Protein AF-A0A1E8FF28-F1 (afdb_monomer)

Secondary structure (DSSP, 8-state):
-HHHHHHHHHGGG------PPPHHHHHHHHT-SSHHHHHHHHHHHHHHTT--SPEEPPP-----SSEEEEEEE-TTT--EEEEEEE----PPPPP---

pLDDT: mean 74.84, std 15.52, range [40.59, 96.06]

Structure (mmCIF, N/CA/C/O backbone):
data_AF-A0A1E8FF28-F1
#
_entry.id   AF-A0A1E8FF28-F1
#
loop_
_atom_site.group_PDB
_atom_site.id
_atom_site.type_symbol
_atom_site.label_atom_id
_atom_site.label_alt_id
_atom_site.label_comp_id
_atom_site.label_asym_id
_atom_site.label_entity_id
_atom_site.label_seq_id
_atom_site.pdbx_PDB_ins_code
_atom_site.Cartn_x
_atom_site.Cartn_y
_atom_site.Cartn_z
_atom_site.occupancy
_atom_site.B_iso_or_equiv
_atom_site.auth_seq_id
_atom_site.auth_comp_id
_atom_site.auth_asym_id
_atom_site.auth_atom_id
_atom_site.pdbx_PDB_model_num
ATOM 1 N N . MET A 1 1 ? 7.671 -3.576 43.938 1.00 55.41 1 MET A N 1
ATOM 2 C CA . MET A 1 1 ? 8.833 -3.635 43.023 1.00 55.41 1 MET A CA 1
ATOM 3 C C . MET A 1 1 ? 8.574 -4.591 41.851 1.00 55.41 1 MET A C 1
ATOM 5 O O . MET A 1 1 ? 8.484 -4.118 40.730 1.00 55.41 1 MET A O 1
ATOM 9 N N . LEU A 1 2 ? 8.330 -5.892 42.088 1.00 58.06 2 LEU A N 1
ATOM 10 C CA . LEU A 1 2 ? 8.130 -6.903 41.026 1.00 58.06 2 LEU A CA 1
ATOM 11 C C . LEU A 1 2 ? 6.924 -6.633 40.094 1.00 58.06 2 LEU A C 1
ATOM 13 O O . LEU A 1 2 ? 7.032 -6.793 38.886 1.00 58.06 2 LEU A O 1
ATOM 17 N N . LYS A 1 3 ? 5.799 -6.133 40.631 1.00 56.25 3 LYS A N 1
ATOM 18 C CA . LYS A 1 3 ? 4.602 -5.770 39.837 1.00 56.25 3 LYS A CA 1
ATOM 19 C C . LYS A 1 3 ? 4.844 -4.638 38.825 1.00 56.25 3 LYS A C 1
ATOM 21 O O . LYS A 1 3 ? 4.275 -4.669 37.741 1.00 56.25 3 LYS A O 1
ATOM 26 N N . PHE A 1 4 ? 5.697 -3.666 39.161 1.00 59.12 4 PHE A N 1
ATOM 27 C CA . PHE A 1 4 ? 6.032 -2.559 38.257 1.00 59.12 4 PHE A CA 1
ATOM 28 C C . PHE A 1 4 ? 6.979 -3.007 37.137 1.00 59.12 4 PHE A C 1
ATOM 30 O O . PHE A 1 4 ? 6.830 -2.557 36.006 1.00 59.12 4 PHE A O 1
ATOM 37 N N . ALA A 1 5 ? 7.882 -3.952 37.420 1.00 61.56 5 ALA A N 1
ATOM 38 C CA . ALA A 1 5 ? 8.745 -4.554 36.403 1.00 61.56 5 ALA A CA 1
ATOM 39 C C . ALA A 1 5 ? 7.945 -5.381 35.377 1.00 61.56 5 ALA A C 1
ATOM 41 O O . ALA A 1 5 ? 8.217 -5.304 34.182 1.00 61.56 5 ALA A O 1
ATOM 42 N N . VAL A 1 6 ? 6.910 -6.107 35.820 1.00 68.44 6 VAL A N 1
ATOM 43 C CA . VAL A 1 6 ? 6.022 -6.877 34.925 1.00 68.44 6 VAL A CA 1
ATOM 44 C C . VAL A 1 6 ? 5.206 -5.960 34.004 1.00 68.44 6 VAL A C 1
ATOM 46 O O . VAL A 1 6 ? 5.098 -6.236 32.812 1.00 68.44 6 VAL A O 1
ATOM 49 N N . LEU A 1 7 ? 4.682 -4.841 34.518 1.00 63.22 7 LEU A N 1
ATOM 50 C CA . LEU A 1 7 ? 3.948 -3.854 33.711 1.00 63.22 7 LEU A CA 1
ATOM 51 C C . LEU A 1 7 ? 4.832 -3.178 32.650 1.00 63.22 7 LEU A C 1
ATOM 53 O O . LEU A 1 7 ? 4.371 -2.926 31.540 1.00 63.22 7 LEU A O 1
ATOM 57 N N . MET A 1 8 ? 6.104 -2.924 32.966 1.00 62.66 8 MET A N 1
ATOM 58 C CA . MET A 1 8 ? 7.049 -2.298 32.036 1.00 62.66 8 MET A CA 1
ATOM 59 C C . MET A 1 8 ? 7.531 -3.267 30.942 1.00 62.66 8 MET A C 1
ATOM 61 O O . MET A 1 8 ? 7.727 -2.850 29.804 1.00 62.66 8 MET A O 1
ATOM 65 N N . ALA A 1 9 ? 7.651 -4.563 31.251 1.00 60.94 9 ALA A N 1
ATOM 66 C CA . ALA A 1 9 ? 7.975 -5.597 30.265 1.00 60.94 9 ALA A CA 1
ATOM 67 C C . ALA A 1 9 ? 6.826 -5.852 29.269 1.00 60.94 9 ALA A C 1
ATOM 69 O O . ALA A 1 9 ? 7.074 -6.127 28.098 1.00 60.94 9 ALA A O 1
ATOM 70 N N . LEU A 1 10 ? 5.568 -5.713 29.706 1.00 64.25 10 LEU A N 1
ATOM 71 C CA . LEU A 1 10 ? 4.397 -5.933 28.849 1.00 64.25 10 LEU A CA 1
ATOM 72 C C . LEU A 1 10 ? 4.180 -4.802 27.824 1.00 64.25 10 LEU A C 1
ATOM 74 O O . LEU A 1 10 ? 3.624 -5.034 26.754 1.00 64.25 10 LEU A O 1
ATOM 78 N N . ALA A 1 11 ? 4.659 -3.590 28.121 1.00 61.84 11 ALA A N 1
ATOM 79 C CA . ALA A 1 11 ? 4.551 -2.434 27.230 1.00 61.84 11 ALA A CA 1
ATOM 80 C C . ALA A 1 11 ? 5.466 -2.521 25.990 1.00 61.84 11 ALA A C 1
ATOM 82 O O . ALA A 1 11 ? 5.198 -1.862 24.989 1.00 61.84 11 ALA A O 1
ATOM 83 N N . PHE A 1 12 ? 6.513 -3.355 26.021 1.00 59.56 12 PHE A N 1
ATOM 84 C CA . PHE A 1 12 ? 7.440 -3.524 24.893 1.00 59.56 12 PHE A CA 1
ATOM 85 C C . PHE A 1 12 ? 6.874 -4.368 23.740 1.00 59.56 12 PHE A C 1
ATOM 87 O O . PHE A 1 12 ? 7.430 -4.355 22.647 1.00 59.56 12 PHE A O 1
ATOM 94 N N . LEU A 1 13 ? 5.763 -5.080 23.954 1.00 62.75 13 LEU A N 1
ATOM 95 C CA . LEU A 1 13 ? 5.157 -5.953 22.941 1.00 62.75 13 LEU A CA 1
ATOM 96 C C . LEU A 1 13 ? 4.319 -5.195 21.895 1.00 62.75 13 LEU A C 1
ATOM 98 O O . LEU A 1 13 ? 3.878 -5.794 20.920 1.00 62.75 13 LEU A O 1
ATOM 102 N N . PHE A 1 14 ? 4.114 -3.885 22.065 1.00 60.41 14 PHE A N 1
ATOM 103 C CA . PHE A 1 14 ? 3.332 -3.046 21.153 1.00 60.41 14 PHE A CA 1
ATOM 104 C C . PHE A 1 14 ? 4.217 -2.103 20.324 1.00 60.41 14 PHE A C 1
ATOM 106 O O . PHE A 1 14 ? 3.972 -0.902 20.247 1.00 60.41 14 PHE A O 1
ATOM 113 N N . THR A 1 15 ? 5.257 -2.623 19.672 1.00 59.69 15 THR A N 1
ATOM 114 C CA . THR A 1 15 ? 5.887 -1.904 18.555 1.00 59.69 15 THR A CA 1
ATOM 115 C C . THR A 1 15 ? 5.101 -2.211 17.283 1.00 59.69 15 THR A C 1
ATOM 117 O O . THR A 1 15 ? 5.290 -3.261 16.672 1.00 59.69 15 THR A O 1
ATOM 120 N N . GLY A 1 16 ? 4.178 -1.327 16.897 1.00 58.88 16 GLY A N 1
ATOM 121 C CA . GLY A 1 16 ? 3.514 -1.431 15.598 1.00 58.88 16 GLY A CA 1
ATOM 122 C C . GLY A 1 16 ? 4.538 -1.263 14.476 1.00 58.88 16 GLY A C 1
ATOM 123 O O . GLY A 1 16 ? 5.291 -0.289 14.466 1.00 58.88 16 GLY A O 1
ATOM 124 N N . SER A 1 17 ? 4.591 -2.213 13.546 1.00 59.62 17 SER A N 1
ATOM 125 C CA . SER A 1 17 ? 5.419 -2.113 12.347 1.00 59.62 17 SER A CA 1
ATOM 126 C C . SER A 1 17 ? 4.836 -1.047 11.420 1.00 59.62 17 SER A C 1
ATOM 128 O O . SER A 1 17 ? 3.728 -1.194 10.905 1.00 59.62 17 SER A O 1
ATOM 130 N N . VAL A 1 18 ? 5.574 0.043 11.211 1.00 60.62 18 VAL A N 1
ATOM 131 C CA . VAL A 1 18 ? 5.288 0.990 10.130 1.00 60.62 18 VAL A CA 1
ATOM 132 C C . VAL A 1 18 ? 5.843 0.365 8.853 1.00 60.62 18 VAL A C 1
ATOM 134 O O . VAL A 1 18 ? 7.054 0.361 8.647 1.00 60.62 18 VAL A O 1
ATOM 137 N N . ASN A 1 19 ? 4.970 -0.206 8.024 1.00 60.28 19 ASN A N 1
ATOM 138 C CA . ASN A 1 19 ? 5.369 -0.786 6.744 1.00 60.28 19 ASN A CA 1
ATOM 139 C C . ASN A 1 19 ? 5.636 0.356 5.754 1.00 60.28 19 ASN A C 1
ATOM 141 O O . ASN A 1 19 ? 4.711 0.936 5.189 1.00 60.28 19 ASN A O 1
ATOM 145 N N . ALA A 1 20 ? 6.906 0.723 5.601 1.00 67.56 20 ALA A N 1
ATOM 146 C CA . ALA A 1 20 ? 7.371 1.594 4.531 1.00 67.56 20 ALA A CA 1
ATOM 147 C C . ALA A 1 20 ? 7.957 0.718 3.420 1.00 67.56 20 ALA A C 1
ATOM 149 O O . ALA A 1 20 ? 8.812 -0.123 3.696 1.00 67.56 20 ALA A O 1
A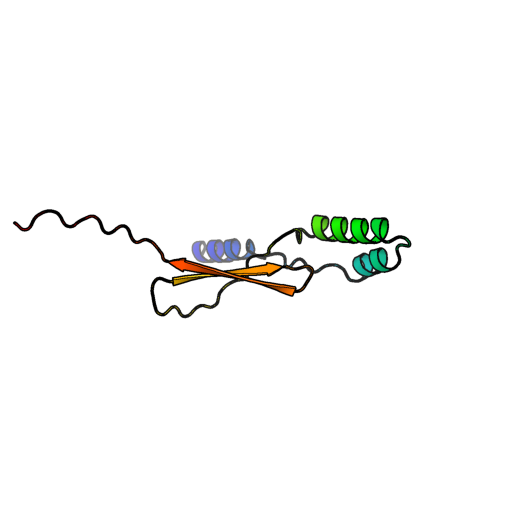TOM 150 N N . VAL A 1 21 ? 7.498 0.921 2.183 1.00 74.94 21 VAL A N 1
ATOM 151 C CA . VAL A 1 21 ? 8.029 0.207 1.015 1.00 74.94 21 VAL A CA 1
ATOM 152 C C . VAL A 1 21 ? 9.495 0.576 0.820 1.00 74.94 21 VAL A C 1
ATOM 154 O O . VAL A 1 21 ? 9.862 1.754 0.863 1.00 74.94 21 VAL A O 1
ATOM 157 N N . ASP A 1 22 ? 10.339 -0.421 0.571 1.00 83.56 22 ASP A N 1
ATOM 158 C CA . ASP A 1 22 ? 11.745 -0.188 0.272 1.00 83.56 22 ASP A CA 1
ATOM 159 C C . ASP A 1 22 ? 11.918 0.478 -1.111 1.00 83.56 22 ASP A C 1
ATOM 161 O O . ASP A 1 22 ? 11.456 -0.011 -2.148 1.00 83.56 22 ASP A O 1
ATOM 165 N N . ASN A 1 23 ? 12.632 1.609 -1.141 1.00 85.31 23 ASN A N 1
ATOM 166 C CA . ASN A 1 23 ? 12.834 2.407 -2.356 1.00 85.31 23 ASN A CA 1
ATOM 167 C C . ASN A 1 23 ? 13.541 1.635 -3.485 1.00 85.31 23 ASN A C 1
ATOM 169 O O . ASN A 1 23 ? 13.329 1.926 -4.666 1.00 85.31 23 ASN A O 1
ATOM 173 N N . LYS A 1 24 ? 14.392 0.657 -3.157 1.00 88.62 24 LYS A N 1
ATOM 174 C CA . LYS A 1 24 ? 15.104 -0.157 -4.149 1.00 88.62 24 LYS A CA 1
ATOM 175 C C . LYS A 1 24 ? 14.147 -1.135 -4.818 1.00 88.62 24 LYS A C 1
ATOM 177 O O . LYS A 1 24 ? 14.218 -1.309 -6.033 1.00 88.62 24 LYS A O 1
ATOM 182 N N . GLU A 1 25 ? 13.251 -1.758 -4.061 1.00 90.12 25 GLU A N 1
ATOM 183 C CA . GLU A 1 25 ? 12.235 -2.662 -4.611 1.00 90.12 25 GLU A CA 1
ATOM 184 C C . GLU A 1 25 ? 11.222 -1.914 -5.477 1.00 90.12 25 GLU A C 1
ATOM 186 O O . GLU A 1 25 ? 10.908 -2.356 -6.585 1.00 90.12 25 GLU A O 1
ATOM 191 N N . PHE A 1 26 ? 10.824 -0.717 -5.050 1.00 90.44 26 PHE A N 1
ATOM 192 C CA . PHE A 1 26 ? 9.993 0.166 -5.860 1.00 90.44 26 PHE A CA 1
ATOM 193 C C . PHE A 1 26 ? 10.666 0.527 -7.199 1.00 90.44 26 PHE A C 1
ATOM 195 O O . PHE A 1 26 ? 10.048 0.442 -8.267 1.00 90.44 26 PHE A O 1
ATOM 202 N N . ALA A 1 27 ? 11.963 0.860 -7.176 1.00 93.00 27 ALA A N 1
ATOM 203 C CA . ALA A 1 27 ? 12.742 1.143 -8.384 1.00 93.00 27 ALA A CA 1
ATOM 204 C C . ALA A 1 27 ? 12.917 -0.091 -9.294 1.00 93.00 27 ALA A C 1
ATOM 206 O O . ALA A 1 27 ? 12.992 0.043 -10.519 1.00 93.00 27 ALA A O 1
ATOM 207 N N . ILE A 1 28 ? 12.951 -1.304 -8.727 1.00 94.44 28 ILE A N 1
ATOM 208 C CA . ILE A 1 28 ? 12.988 -2.556 -9.499 1.00 94.44 28 ILE A CA 1
ATOM 209 C C . ILE A 1 28 ? 11.699 -2.754 -10.302 1.00 94.44 28 ILE A C 1
ATOM 211 O O . ILE A 1 28 ? 11.774 -3.225 -11.439 1.00 94.44 28 ILE A O 1
ATOM 215 N N . CYS A 1 29 ? 10.543 -2.386 -9.752 1.00 94.44 29 CYS A N 1
ATOM 216 C CA . CYS A 1 29 ? 9.294 -2.418 -10.504 1.00 94.44 29 CYS A CA 1
ATOM 217 C C . CYS A 1 29 ? 9.252 -1.324 -11.575 1.00 94.44 29 CYS A C 1
ATOM 219 O O . CYS A 1 29 ? 8.887 -1.610 -12.712 1.00 94.44 29 CYS A O 1
ATOM 221 N N . ALA A 1 30 ? 9.750 -0.119 -11.281 1.00 93.69 30 ALA A N 1
ATOM 222 C CA . ALA A 1 30 ? 9.763 0.997 -12.233 1.00 93.69 30 ALA A CA 1
ATOM 223 C C . ALA A 1 30 ? 10.521 0.698 -13.541 1.00 93.69 30 ALA A C 1
ATOM 225 O O . ALA A 1 30 ? 10.129 1.172 -14.606 1.00 93.69 30 ALA A O 1
ATOM 226 N N . LYS A 1 31 ? 11.588 -0.112 -13.479 1.00 95.50 31 LYS A N 1
ATOM 227 C CA . LYS A 1 31 ? 12.396 -0.495 -14.653 1.00 95.50 31 LYS A CA 1
ATOM 228 C C . LYS A 1 31 ? 11.805 -1.633 -15.499 1.00 95.50 31 LYS A C 1
ATOM 230 O O . LYS A 1 31 ? 12.409 -1.994 -16.508 1.00 95.50 31 LYS A O 1
ATOM 235 N N . LYS A 1 32 ? 10.693 -2.261 -15.088 1.00 95.25 32 LYS A N 1
ATOM 236 C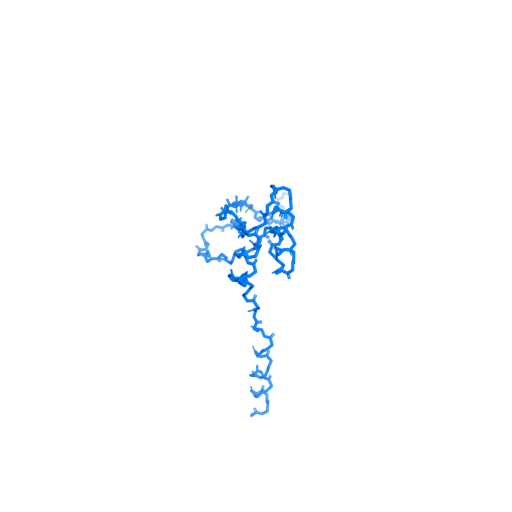 CA . LYS A 1 32 ? 10.061 -3.352 -15.852 1.00 95.25 32 LYS A CA 1
ATOM 237 C C . LYS A 1 32 ? 9.522 -2.812 -17.178 1.00 95.25 32 LYS A C 1
ATOM 239 O O . LYS A 1 32 ? 8.777 -1.835 -17.204 1.00 95.25 32 LYS A O 1
ATOM 244 N N . THR A 1 33 ? 9.880 -3.473 -18.274 1.00 91.88 33 THR A N 1
ATOM 245 C CA . THR A 1 33 ? 9.313 -3.198 -19.597 1.00 91.88 33 THR A CA 1
ATOM 246 C C . THR A 1 33 ? 8.001 -3.961 -19.754 1.00 91.88 33 THR A C 1
ATOM 248 O O . THR A 1 33 ? 7.949 -5.157 -19.474 1.00 91.88 33 THR A O 1
ATOM 251 N N . GLY A 1 34 ? 6.958 -3.272 -20.215 1.00 93.94 34 GLY A N 1
ATOM 252 C CA . GLY A 1 34 ? 5.612 -3.823 -20.364 1.00 93.94 34 GLY A CA 1
ATOM 253 C C . GLY A 1 34 ? 4.701 -3.428 -19.205 1.00 93.94 34 GLY A C 1
ATOM 254 O O . GLY A 1 34 ? 5.012 -3.673 -18.039 1.00 93.94 34 GLY A O 1
ATOM 255 N N . ASP A 1 35 ? 3.562 -2.824 -19.540 1.00 93.25 35 ASP A N 1
ATOM 256 C CA . ASP A 1 35 ? 2.652 -2.231 -18.557 1.00 93.25 35 ASP A CA 1
ATOM 257 C C . ASP A 1 35 ? 2.088 -3.268 -17.587 1.00 93.25 35 ASP A C 1
ATOM 259 O O . ASP A 1 35 ? 2.065 -3.029 -16.382 1.00 93.25 35 ASP A O 1
ATOM 263 N N . LEU A 1 36 ? 1.716 -4.449 -18.092 1.00 95.88 36 LEU A N 1
ATOM 264 C CA . LEU A 1 36 ? 1.164 -5.522 -17.266 1.00 95.88 36 LEU A CA 1
ATOM 265 C C . LEU A 1 36 ? 2.202 -6.076 -16.281 1.00 95.88 36 LEU A C 1
ATOM 267 O O . LEU A 1 36 ? 1.926 -6.180 -15.093 1.00 95.88 36 LEU A O 1
ATOM 271 N N . SER A 1 37 ? 3.422 -6.361 -16.745 1.00 95.19 37 SER A N 1
ATOM 272 C CA . SER A 1 37 ? 4.500 -6.870 -15.885 1.00 95.19 37 SER A CA 1
ATOM 273 C C . SER A 1 37 ? 4.992 -5.837 -14.873 1.00 95.19 37 SER A C 1
ATOM 275 O O . SER A 1 37 ? 5.472 -6.199 -13.797 1.00 95.19 37 SER A O 1
ATOM 277 N N . ARG A 1 38 ? 4.907 -4.547 -15.212 1.00 96.06 38 ARG A N 1
ATOM 278 C CA . ARG A 1 38 ? 5.187 -3.458 -14.276 1.00 96.06 38 ARG A CA 1
ATOM 279 C C . ARG A 1 38 ? 4.098 -3.362 -13.209 1.00 96.06 38 ARG A C 1
ATOM 281 O O . ARG A 1 38 ? 4.434 -3.254 -12.034 1.00 96.06 38 ARG A O 1
ATOM 288 N N . LEU A 1 39 ? 2.830 -3.427 -13.611 1.00 94.88 39 LEU A N 1
ATOM 289 C CA . LEU A 1 39 ? 1.687 -3.382 -12.701 1.00 94.88 39 LEU A CA 1
ATOM 290 C C . LEU A 1 39 ? 1.709 -4.562 -11.722 1.00 94.88 39 LEU A C 1
ATOM 292 O O . LEU A 1 39 ? 1.709 -4.351 -10.515 1.00 94.88 39 LEU A O 1
ATOM 296 N N . GLU A 1 40 ? 1.880 -5.781 -12.233 1.00 95.69 40 GLU A N 1
ATOM 297 C CA . GLU A 1 40 ? 1.987 -6.997 -11.419 1.00 95.69 40 GLU A CA 1
ATOM 298 C C . GLU A 1 40 ? 3.146 -6.920 -10.409 1.00 95.69 40 GLU A C 1
ATOM 300 O O . GLU A 1 40 ? 3.035 -7.386 -9.276 1.00 95.69 40 GLU A O 1
ATOM 305 N N . CYS A 1 41 ? 4.268 -6.293 -10.782 1.00 95.69 41 CYS A N 1
ATOM 306 C CA . CYS A 1 41 ? 5.386 -6.086 -9.862 1.00 95.69 41 CYS A CA 1
ATOM 307 C C . CYS A 1 41 ? 4.994 -5.201 -8.670 1.00 95.69 41 CYS A C 1
ATOM 309 O O . CYS A 1 41 ? 5.304 -5.546 -7.529 1.00 95.69 41 CYS A O 1
ATOM 311 N N . TYR A 1 42 ? 4.301 -4.088 -8.924 1.00 93.50 42 TYR A N 1
ATOM 312 C CA . TYR A 1 42 ? 3.823 -3.207 -7.858 1.00 93.50 42 TYR A CA 1
ATOM 313 C C . TYR A 1 42 ? 2.754 -3.878 -6.993 1.00 93.50 42 TYR A C 1
ATOM 315 O O . TYR A 1 42 ? 2.816 -3.764 -5.770 1.00 93.50 42 TYR A O 1
ATOM 323 N N . ASP A 1 43 ? 1.835 -4.629 -7.600 1.00 92.75 43 ASP A N 1
ATOM 324 C CA . ASP A 1 43 ? 0.787 -5.350 -6.873 1.00 92.75 43 ASP A CA 1
ATOM 325 C C . ASP A 1 43 ? 1.373 -6.396 -5.916 1.00 92.75 43 ASP A C 1
ATOM 327 O O . ASP A 1 43 ? 0.913 -6.529 -4.779 1.00 92.75 43 ASP A O 1
ATOM 331 N N . ASN A 1 44 ? 2.421 -7.105 -6.346 1.00 93.31 44 ASN A N 1
ATOM 332 C CA . ASN A 1 44 ? 3.141 -8.065 -5.510 1.00 93.31 44 ASN A CA 1
ATOM 333 C C . ASN A 1 44 ? 3.909 -7.384 -4.371 1.00 93.31 44 ASN A C 1
ATOM 335 O O . ASN A 1 44 ? 3.954 -7.910 -3.259 1.00 93.31 44 ASN A O 1
ATOM 339 N N . LEU A 1 45 ? 4.498 -6.212 -4.626 1.00 92.06 45 LEU A N 1
ATOM 340 C CA . LEU A 1 45 ? 5.192 -5.432 -3.601 1.00 92.06 45 LEU A CA 1
ATOM 341 C C . LEU A 1 45 ? 4.213 -4.938 -2.524 1.00 92.06 45 LEU A C 1
ATOM 343 O O . LEU A 1 45 ? 4.473 -5.100 -1.334 1.00 92.06 45 LEU A O 1
ATOM 347 N N . ALA A 1 46 ? 3.051 -4.428 -2.938 1.00 89.38 46 ALA A N 1
ATOM 348 C CA . ALA A 1 46 ? 1.991 -4.013 -2.024 1.00 89.38 46 ALA A CA 1
ATOM 349 C C . ALA A 1 46 ? 1.429 -5.182 -1.197 1.00 89.38 46 ALA A C 1
ATOM 351 O O . ALA A 1 46 ? 1.081 -4.992 -0.033 1.00 89.38 46 ALA A O 1
ATOM 352 N N . ASP A 1 47 ? 1.347 -6.387 -1.771 1.00 89.38 47 ASP A N 1
ATOM 353 C CA . ASP A 1 47 ? 0.930 -7.592 -1.043 1.00 89.38 47 ASP A CA 1
ATOM 354 C C . ASP A 1 47 ? 1.945 -7.973 0.036 1.00 89.38 47 ASP A C 1
ATOM 356 O O . ASP A 1 47 ? 1.604 -8.124 1.208 1.00 89.38 47 ASP A O 1
ATOM 360 N N . LYS A 1 48 ? 3.223 -8.043 -0.357 1.00 89.38 48 LYS A N 1
ATOM 361 C CA . LYS A 1 48 ? 4.336 -8.404 0.525 1.00 89.38 48 LYS A CA 1
ATOM 362 C C . LYS A 1 48 ? 4.415 -7.486 1.747 1.00 89.38 48 LYS A C 1
ATOM 364 O O . LYS A 1 48 ? 4.621 -7.962 2.862 1.00 89.38 48 LYS A O 1
ATOM 369 N N . ASP A 1 49 ? 4.195 -6.191 1.541 1.00 87.50 49 ASP A N 1
ATOM 370 C CA . ASP A 1 49 ? 4.282 -5.182 2.598 1.00 87.50 49 ASP A CA 1
ATOM 371 C C . ASP A 1 49 ? 2.943 -4.972 3.339 1.00 87.50 49 ASP A C 1
ATOM 373 O O . ASP A 1 49 ? 2.830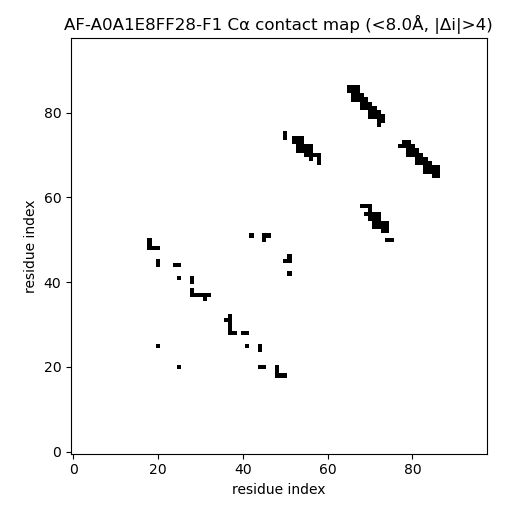 -4.097 4.200 1.00 87.50 49 ASP A O 1
ATOM 377 N N . ASN A 1 50 ? 1.925 -5.798 3.056 1.00 85.25 50 ASN A N 1
ATOM 378 C CA . ASN A 1 50 ? 0.575 -5.722 3.633 1.00 85.25 50 ASN A CA 1
ATOM 379 C C . ASN A 1 50 ? -0.101 -4.353 3.429 1.00 85.25 50 ASN A C 1
ATOM 381 O O . ASN A 1 50 ? -0.880 -3.884 4.257 1.00 85.25 50 ASN A O 1
ATOM 385 N N . LEU A 1 51 ? 0.201 -3.706 2.306 1.00 84.00 51 LEU A N 1
ATOM 386 C CA . LEU A 1 51 ? -0.366 -2.423 1.897 1.00 84.00 51 LEU A CA 1
ATOM 387 C C . LEU A 1 51 ? -1.567 -2.600 0.965 1.00 84.00 51 LEU A C 1
ATOM 389 O O . LEU A 1 51 ? -2.158 -1.615 0.524 1.00 84.00 51 LEU A O 1
ATOM 393 N N . LYS A 1 52 ? -1.951 -3.844 0.650 1.00 81.31 52 LYS A N 1
ATOM 394 C CA . LYS A 1 52 ? -3.156 -4.110 -0.132 1.00 81.31 52 LYS A CA 1
ATOM 395 C C . LYS A 1 52 ? -4.393 -3.611 0.606 1.00 81.31 52 LYS A C 1
ATOM 397 O O . LYS A 1 52 ? -4.713 -4.031 1.715 1.00 81.31 52 LYS A O 1
ATOM 402 N N . GLY A 1 53 ? -5.123 -2.743 -0.081 1.00 77.88 53 GLY A N 1
ATOM 403 C CA . GLY A 1 53 ? -6.382 -2.208 0.392 1.00 77.88 53 GLY A CA 1
ATOM 404 C C . GLY A 1 53 ? -6.238 -1.061 1.386 1.00 77.88 53 GLY A C 1
ATOM 405 O O . GLY A 1 53 ? -5.190 -0.466 1.625 1.00 77.88 53 GLY A O 1
ATOM 406 N N . ASN A 1 54 ? -7.392 -0.728 1.924 1.00 75.25 54 ASN A N 1
ATOM 407 C CA . ASN A 1 54 ? -7.660 0.472 2.679 1.00 75.25 54 ASN A CA 1
ATOM 408 C C . ASN A 1 54 ? -7.047 0.416 4.087 1.00 75.25 54 ASN A C 1
ATOM 410 O O . ASN A 1 54 ? -7.386 -0.468 4.871 1.00 75.25 54 ASN A O 1
ATOM 414 N N . GLN A 1 55 ? -6.200 1.389 4.433 1.00 78.88 55 GLN A N 1
ATOM 415 C CA . GLN A 1 55 ? -5.549 1.441 5.743 1.00 78.88 55 GLN A CA 1
ATOM 416 C C . GLN A 1 55 ? -6.365 2.302 6.713 1.00 78.88 55 GLN A C 1
ATOM 418 O O . GLN A 1 55 ? -6.801 3.412 6.378 1.00 78.88 55 GLN A O 1
ATOM 423 N N . GLN A 1 56 ? -6.582 1.795 7.930 1.00 73.44 56 GLN A N 1
ATOM 424 C CA . GLN A 1 56 ? -7.240 2.565 8.985 1.00 73.44 56 GLN A CA 1
ATOM 425 C C . GLN 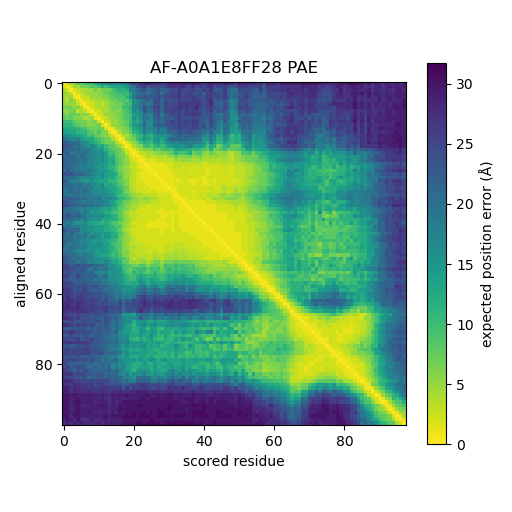A 1 56 ? -6.320 3.691 9.446 1.00 73.44 56 GLN A C 1
ATOM 427 O O . GLN A 1 56 ? -5.185 3.450 9.856 1.00 73.44 56 GLN A O 1
ATOM 432 N N . GLN A 1 57 ? -6.817 4.926 9.406 1.00 73.44 57 GLN A N 1
ATOM 433 C CA . GLN A 1 57 ? -6.076 6.062 9.930 1.00 73.44 57 GLN A CA 1
ATOM 434 C C . GLN A 1 57 ? -6.581 6.395 11.340 1.00 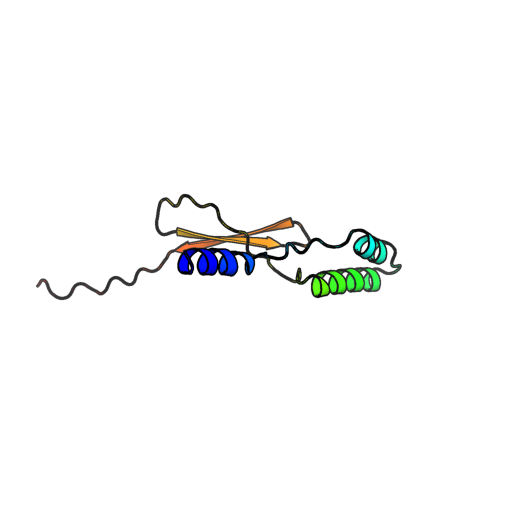73.44 57 GLN A C 1
ATOM 436 O O . GLN A 1 57 ? -7.789 6.582 11.515 1.00 73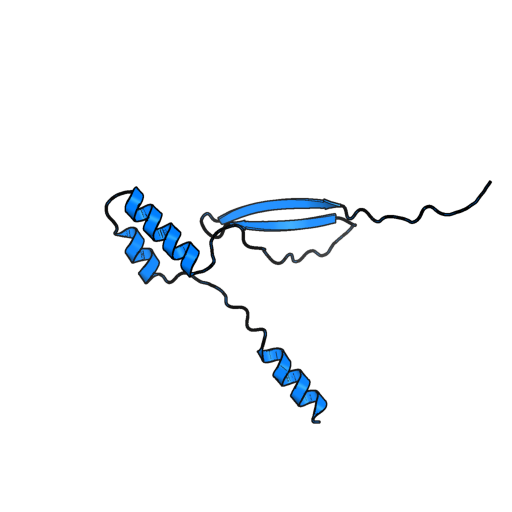.44 57 GLN A O 1
ATOM 441 N N . PRO A 1 58 ? -5.696 6.518 12.349 1.00 69.25 58 PRO A N 1
ATOM 442 C CA . PRO A 1 58 ? -6.112 6.933 13.678 1.00 69.25 58 PRO A CA 1
ATOM 443 C C . PRO A 1 58 ? -6.724 8.334 13.619 1.00 69.25 58 PRO A C 1
ATOM 445 O O . PRO A 1 58 ? -6.156 9.277 13.059 1.00 69.25 58 PRO A O 1
ATOM 448 N N . LEU A 1 59 ? -7.912 8.456 14.200 1.00 70.44 59 LEU A N 1
ATOM 449 C CA . LEU A 1 59 ? -8.664 9.696 14.243 1.00 70.44 59 LEU A CA 1
ATOM 450 C C . LEU A 1 59 ? -8.392 10.434 15.544 1.00 70.44 59 LEU A C 1
ATOM 452 O O . LEU A 1 59 ? -8.730 9.953 16.620 1.00 70.44 59 LEU A O 1
ATOM 456 N N . ASN A 1 60 ? -7.844 11.643 15.446 1.00 63.75 60 ASN A N 1
ATOM 457 C CA . ASN A 1 60 ? -7.771 12.550 16.586 1.00 63.75 60 ASN A CA 1
ATOM 458 C C . ASN A 1 60 ? -9.028 13.432 16.603 1.00 63.75 60 ASN A C 1
ATOM 460 O O . ASN A 1 60 ? -9.015 14.581 16.163 1.00 63.75 60 ASN A O 1
ATOM 464 N N . MET A 1 61 ? -10.155 12.850 17.022 1.00 61.97 61 MET A N 1
ATOM 465 C CA . MET A 1 61 ? -11.425 13.567 17.123 1.00 61.97 61 MET A CA 1
ATOM 466 C C . MET A 1 61 ? -11.719 13.989 18.560 1.00 61.97 61 MET A C 1
ATOM 468 O O . MET A 1 61 ? -12.009 13.173 19.428 1.00 61.97 61 MET A O 1
ATOM 472 N N . LYS A 1 62 ? -11.740 15.304 18.788 1.00 59.16 62 LYS A N 1
ATOM 473 C CA . LYS A 1 62 ? -12.304 15.936 19.986 1.00 59.16 62 LYS A CA 1
ATOM 474 C C . LYS A 1 62 ? -13.829 16.015 19.794 1.00 59.16 62 LYS A C 1
ATOM 476 O O . LYS A 1 62 ? -14.351 17.047 19.384 1.00 59.16 62 LYS A O 1
ATOM 481 N N . SER A 1 63 ? -14.536 14.891 19.929 1.00 57.41 63 SER A N 1
ATOM 482 C CA . SER A 1 63 ? -15.941 14.775 19.502 1.00 57.41 63 SER A CA 1
ATOM 483 C C . SER A 1 63 ? -16.874 15.753 20.235 1.00 57.41 63 SER A C 1
ATOM 485 O O . SER A 1 63 ? -16.973 15.720 21.461 1.00 57.41 63 SER A O 1
ATOM 487 N N . LYS A 1 64 ? -17.628 16.565 19.482 1.00 58.06 64 LYS A N 1
ATOM 488 C CA . LYS A 1 64 ? -18.891 17.174 19.930 1.00 58.06 64 LYS A CA 1
ATOM 489 C C . LYS A 1 64 ? -20.046 16.407 19.258 1.00 58.06 64 LYS A C 1
ATOM 491 O O . LYS A 1 64 ? -20.300 16.616 18.078 1.00 58.06 64 LYS A O 1
ATOM 496 N N . GLY A 1 65 ? -20.717 15.511 19.992 1.00 64.31 65 GLY A N 1
ATOM 497 C CA . GLY A 1 65 ? -21.886 14.728 19.529 1.00 64.31 65 GLY A CA 1
ATOM 498 C C . GLY A 1 65 ? -21.631 13.228 19.268 1.00 64.31 65 GLY A C 1
ATOM 499 O O . GLY A 1 65 ? -20.485 12.797 19.210 1.00 64.31 65 GLY A O 1
ATOM 500 N N . LYS A 1 66 ? -22.707 12.429 19.107 1.00 72.12 66 LYS A N 1
ATOM 501 C CA . LYS A 1 66 ? -22.704 10.953 18.895 1.00 72.12 66 LYS A CA 1
ATOM 502 C C . LYS A 1 66 ? -22.332 10.522 17.457 1.00 72.12 66 LYS A C 1
ATOM 504 O O . LYS A 1 66 ? -22.876 9.548 16.931 1.00 72.12 66 LYS A O 1
ATOM 509 N N . TRP A 1 67 ? -21.454 11.273 16.802 1.00 73.81 67 TRP A N 1
ATOM 510 C CA . TRP A 1 67 ? -20.996 10.972 15.448 1.00 73.81 67 TRP A CA 1
ATOM 511 C C . TRP A 1 67 ? -19.733 10.120 15.508 1.00 73.81 67 TRP A C 1
ATOM 513 O O . TRP A 1 67 ? -18.739 10.517 16.112 1.00 73.81 67 TRP A O 1
ATOM 523 N N . GLN A 1 68 ? -19.778 8.961 14.863 1.00 72.50 68 GLN A N 1
ATOM 524 C CA . GLN A 1 68 ? -18.599 8.176 14.542 1.00 72.50 68 GLN A CA 1
ATOM 525 C C . GLN A 1 68 ? -18.130 8.576 13.151 1.00 72.50 68 GLN A C 1
ATOM 527 O O . GLN A 1 68 ? -18.863 8.446 12.168 1.00 72.50 68 GLN A O 1
ATOM 532 N N . VAL A 1 69 ? -16.899 9.060 13.076 1.00 80.38 69 VAL A N 1
ATOM 533 C CA . VAL A 1 69 ? -16.211 9.251 11.804 1.00 80.38 69 VAL A CA 1
ATOM 534 C C . VAL A 1 69 ? -15.222 8.113 11.650 1.00 80.38 69 VAL A C 1
ATOM 536 O O . VAL A 1 69 ? -14.613 7.696 12.628 1.00 80.38 69 VAL A O 1
ATOM 539 N N . SER A 1 70 ? -15.085 7.601 10.437 1.00 83.06 70 SER A N 1
ATOM 540 C CA . SER A 1 70 ? -14.022 6.684 10.044 1.00 83.06 70 SER A CA 1
ATOM 541 C C . SER A 1 70 ? -13.312 7.295 8.847 1.00 83.06 70 SER A C 1
ATOM 543 O O . SER A 1 70 ? -13.963 7.679 7.873 1.00 83.06 70 SER A O 1
ATOM 545 N N . ILE A 1 71 ? -11.991 7.439 8.938 1.00 85.81 71 ILE A N 1
ATOM 546 C CA . ILE A 1 71 ? -11.161 7.865 7.814 1.00 85.81 71 ILE A CA 1
ATOM 547 C C . ILE A 1 71 ? -10.292 6.692 7.415 1.00 85.81 71 ILE A C 1
ATOM 549 O O . ILE A 1 71 ? -9.596 6.081 8.228 1.00 85.81 71 ILE A O 1
ATOM 553 N N . THR A 1 72 ? -10.323 6.415 6.128 1.00 86.38 72 THR A N 1
ATOM 554 C CA . THR A 1 72 ? -9.583 5.337 5.513 1.00 86.38 72 THR A CA 1
ATOM 555 C C . THR A 1 72 ? -8.718 5.936 4.422 1.00 86.38 72 THR A C 1
ATOM 557 O O . THR A 1 72 ? -9.225 6.651 3.557 1.00 86.38 72 THR A O 1
ATOM 560 N N . LYS A 1 73 ? -7.409 5.696 4.489 1.00 87.38 73 LYS A N 1
ATOM 561 C CA . LYS A 1 73 ? -6.451 6.196 3.501 1.00 87.38 73 LYS A CA 1
ATOM 562 C C . LYS A 1 73 ? -6.011 5.039 2.610 1.00 87.38 73 LYS A C 1
ATOM 564 O O . LYS A 1 73 ? -5.632 3.985 3.121 1.00 87.38 73 LYS A O 1
ATOM 569 N N . ASN A 1 74 ? -6.048 5.239 1.298 1.00 80.19 74 ASN A N 1
ATOM 570 C CA . ASN A 1 74 ? -5.420 4.322 0.361 1.00 80.19 74 ASN A CA 1
ATOM 571 C C . ASN A 1 74 ? -3.898 4.579 0.372 1.00 80.19 74 ASN A C 1
ATOM 573 O O . ASN A 1 74 ? -3.472 5.722 0.172 1.00 80.19 74 ASN A O 1
ATOM 577 N N . PRO A 1 75 ? -3.068 3.560 0.646 1.00 75.00 75 PRO A N 1
ATOM 578 C CA . PRO A 1 75 ? -1.620 3.722 0.711 1.00 75.00 75 PRO A CA 1
ATOM 579 C C . PRO A 1 75 ? -0.963 3.828 -0.674 1.00 75.00 75 PRO A C 1
ATOM 581 O O . PRO A 1 75 ? 0.207 4.187 -0.744 1.00 75.00 75 PRO A O 1
ATOM 584 N N . VAL A 1 76 ? -1.686 3.520 -1.757 1.00 72.25 76 VAL A N 1
ATOM 585 C CA . VAL A 1 76 ? -1.146 3.467 -3.126 1.00 72.25 76 VAL A CA 1
ATOM 586 C C . VAL A 1 76 ? -1.246 4.813 -3.849 1.00 72.25 76 VAL A C 1
ATOM 588 O O . VAL A 1 76 ? -0.322 5.188 -4.564 1.00 72.25 76 VAL A O 1
ATOM 591 N N . ASP A 1 77 ? -2.352 5.543 -3.681 1.00 79.06 77 ASP A N 1
ATOM 592 C CA . ASP A 1 77 ? -2.671 6.751 -4.465 1.00 79.06 77 ASP A CA 1
ATOM 593 C C . ASP A 1 77 ? -2.968 7.997 -3.609 1.00 79.06 77 ASP A C 1
ATOM 595 O O . ASP A 1 77 ? -3.441 9.011 -4.120 1.00 79.06 77 ASP A O 1
ATOM 599 N N . ASP A 1 78 ? -2.725 7.918 -2.298 1.00 81.06 78 ASP A N 1
ATOM 600 C CA . ASP A 1 78 ? -3.013 8.964 -1.309 1.00 81.06 78 ASP A CA 1
ATOM 601 C C . ASP A 1 78 ? -4.491 9.398 -1.193 1.00 81.06 78 ASP A C 1
ATOM 603 O O . ASP A 1 78 ? -4.803 10.354 -0.466 1.00 81.06 78 ASP A O 1
ATOM 607 N N . SER A 1 79 ? -5.425 8.680 -1.825 1.00 88.75 79 SER A N 1
ATOM 608 C CA . SER A 1 79 ? -6.855 8.969 -1.717 1.00 88.75 79 SER A CA 1
ATOM 609 C C . SER A 1 79 ? -7.392 8.708 -0.302 1.00 88.75 79 SER A C 1
ATOM 611 O O . SER A 1 79 ? -6.875 7.893 0.472 1.00 88.75 79 SER A O 1
ATOM 613 N N . LYS A 1 80 ? -8.443 9.448 0.075 1.00 89.56 80 LYS A N 1
ATOM 614 C CA . LYS A 1 80 ? -9.062 9.390 1.407 1.00 89.56 80 LYS A CA 1
ATOM 615 C C . LYS A 1 80 ? -10.557 9.141 1.286 1.00 89.56 80 LYS A C 1
ATOM 617 O O . LYS A 1 80 ? -11.264 9.915 0.650 1.00 89.56 80 LYS A O 1
ATOM 622 N N . SER A 1 81 ? -11.036 8.106 1.962 1.00 88.38 81 SER A N 1
ATOM 623 C CA . SER A 1 81 ? -12.458 7.839 2.162 1.00 88.38 81 SER A CA 1
ATOM 624 C C . SER A 1 81 ? -12.864 8.267 3.568 1.00 88.38 81 SER A C 1
ATOM 626 O O . SER A 1 81 ? -12.206 7.906 4.544 1.00 88.38 81 SER A O 1
ATOM 628 N N . VAL A 1 82 ? -13.946 9.040 3.677 1.00 86.81 82 VAL A N 1
ATOM 629 C CA . VAL A 1 82 ? -14.484 9.519 4.956 1.00 86.81 82 VAL A CA 1
ATOM 630 C C . VAL A 1 82 ? -15.907 9.003 5.114 1.00 86.81 82 VAL A C 1
ATOM 632 O O . VAL A 1 82 ? -16.781 9.333 4.320 1.00 86.81 82 VAL A O 1
ATOM 635 N N . THR A 1 83 ? -16.141 8.200 6.148 1.00 85.94 83 THR A N 1
ATOM 636 C CA . THR A 1 83 ? -17.463 7.667 6.491 1.00 85.94 83 THR A CA 1
ATOM 637 C C . THR A 1 83 ? -17.977 8.339 7.754 1.00 85.94 83 THR A C 1
ATOM 639 O O . THR A 1 83 ? -17.280 8.364 8.767 1.00 85.94 83 THR A O 1
ATOM 642 N N . PHE A 1 84 ? -19.209 8.842 7.704 1.00 84.38 84 PHE A N 1
ATOM 643 C CA . PHE A 1 84 ? -19.940 9.344 8.865 1.00 84.38 84 PHE A CA 1
ATOM 644 C C . PHE A 1 84 ? -21.049 8.363 9.226 1.00 84.38 84 PHE A C 1
ATOM 646 O O . PHE A 1 84 ? -21.847 7.977 8.377 1.00 84.38 84 PHE A O 1
ATOM 653 N N . SER A 1 85 ? -21.117 7.980 10.495 1.00 79.50 85 SER A N 1
ATOM 654 C CA . SER A 1 85 ? -22.188 7.146 11.033 1.00 79.50 85 SER A CA 1
ATOM 655 C C . SER A 1 85 ? -2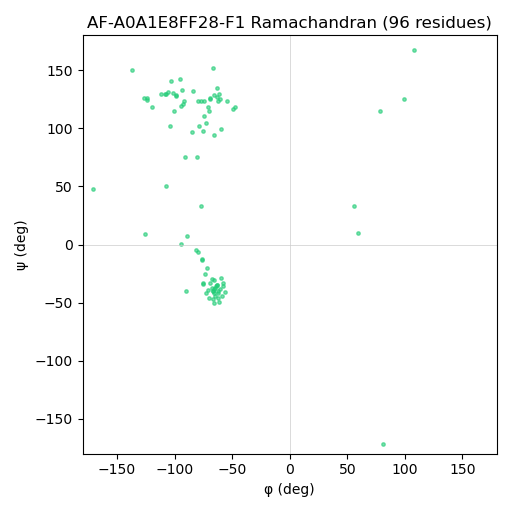2.643 7.678 12.388 1.00 79.50 85 SER A C 1
ATOM 657 O O . SER A 1 85 ? -21.876 8.305 13.122 1.00 79.50 85 SER A O 1
ATOM 659 N N . THR A 1 86 ? -23.910 7.463 12.723 1.00 76.69 86 THR A N 1
ATOM 660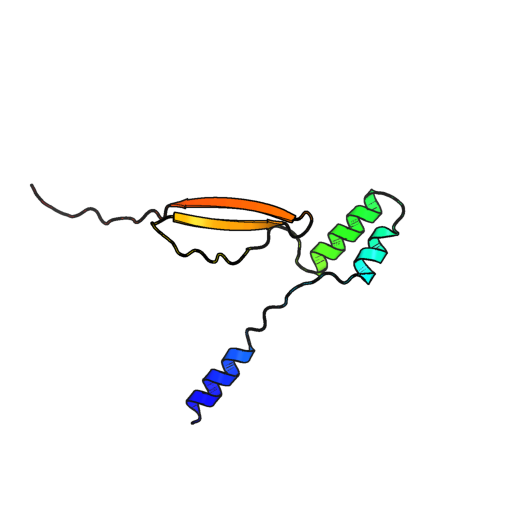 C CA . THR A 1 86 ? -24.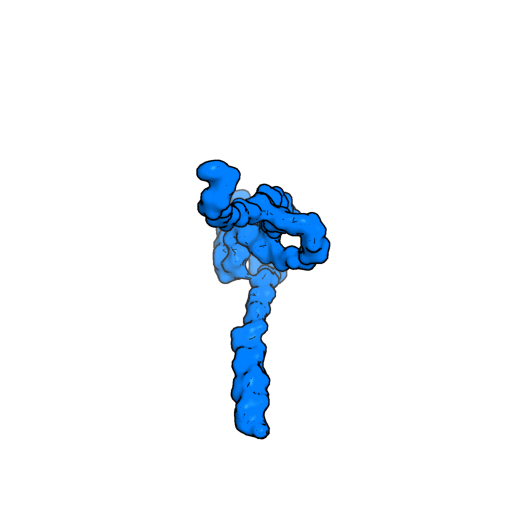441 7.748 14.056 1.00 76.69 86 THR A CA 1
ATOM 661 C C . THR A 1 86 ? -24.395 6.473 14.890 1.00 76.69 86 THR A C 1
ATOM 663 O O . THR A 1 86 ? -24.631 5.373 14.391 1.00 76.69 86 THR A O 1
ATOM 666 N N . VAL A 1 87 ? -24.088 6.596 16.181 1.00 70.62 87 VAL A N 1
ATOM 667 C CA . VAL A 1 87 ? -24.304 5.480 17.109 1.00 70.62 87 VAL A CA 1
ATOM 668 C C . VAL A 1 87 ? -25.807 5.398 17.372 1.00 70.62 87 VAL A C 1
ATOM 670 O O . VAL A 1 87 ? -26.357 6.281 18.035 1.00 70.62 87 VAL A O 1
ATOM 673 N N . LEU A 1 88 ? -26.480 4.353 16.880 1.00 60.50 88 LEU A N 1
ATOM 674 C CA . LEU A 1 88 ? -27.826 4.012 17.343 1.00 60.50 88 LEU A CA 1
ATOM 675 C C . LEU A 1 88 ? -27.718 3.586 18.810 1.00 60.50 88 LEU A C 1
ATOM 677 O O . LEU A 1 88 ? -27.417 2.438 19.125 1.00 60.50 88 LEU A O 1
ATOM 681 N N . THR A 1 89 ? -27.926 4.521 19.733 1.00 57.56 89 THR A N 1
ATOM 682 C CA . THR A 1 89 ? -28.172 4.155 21.125 1.00 57.56 89 THR A CA 1
ATOM 683 C C . THR A 1 89 ? -29.581 3.585 21.187 1.00 57.56 89 THR A C 1
ATOM 685 O O . THR A 1 89 ? -30.536 4.354 21.104 1.00 57.56 89 THR A O 1
ATOM 688 N N . HIS A 1 90 ? -29.715 2.261 21.301 1.00 47.69 90 HIS A N 1
ATOM 689 C CA . HIS A 1 90 ? -30.959 1.645 21.750 1.00 47.69 90 HIS A CA 1
ATOM 690 C C . HIS A 1 90 ? -31.239 2.194 23.154 1.00 47.69 90 HIS A C 1
ATOM 692 O O . HIS A 1 90 ? -30.598 1.798 24.124 1.00 47.69 90 HIS A O 1
ATOM 698 N N . THR A 1 91 ? -32.114 3.188 23.254 1.00 50.94 91 THR A N 1
ATOM 699 C CA . THR A 1 91 ? -32.770 3.514 24.517 1.00 50.94 91 THR A CA 1
ATOM 700 C C . THR A 1 91 ? -33.743 2.369 24.775 1.00 50.94 91 THR A C 1
ATOM 702 O O . THR A 1 91 ? -34.620 2.166 23.929 1.00 50.94 91 THR A O 1
ATOM 705 N N . PRO A 1 92 ? -33.612 1.599 25.873 1.00 45.53 92 PRO A N 1
ATOM 706 C CA . PRO A 1 92 ? -34.713 0.756 26.308 1.00 45.53 92 PRO A CA 1
ATOM 707 C C . PRO A 1 92 ? -35.906 1.695 26.458 1.00 45.53 92 PRO A C 1
ATOM 709 O O . PRO A 1 92 ? -35.792 2.728 27.114 1.00 45.53 92 PRO A O 1
ATOM 712 N N . SER A 1 93 ? -36.995 1.397 25.760 1.00 50.34 93 SER A N 1
ATOM 713 C CA . SER A 1 93 ? -38.261 2.099 25.924 1.00 50.34 93 SER A CA 1
ATOM 714 C C . SER A 1 93 ? -38.591 2.163 27.412 1.00 50.34 93 SER A C 1
ATOM 716 O O . SER A 1 93 ? -38.759 1.113 28.036 1.00 50.34 93 SER A O 1
ATOM 718 N N . ASP A 1 94 ? -38.656 3.376 27.958 1.00 43.94 94 ASP A N 1
ATOM 719 C CA . ASP A 1 94 ? -39.207 3.637 29.279 1.00 43.94 94 ASP A CA 1
ATOM 720 C C . ASP A 1 94 ? -40.554 2.916 29.397 1.00 43.94 94 ASP A C 1
ATOM 722 O O . ASP A 1 94 ? -41.489 3.146 28.625 1.00 43.94 94 ASP A O 1
ATOM 726 N N . SER A 1 95 ? -40.633 1.981 30.337 1.00 53.28 95 SER A N 1
ATOM 727 C CA . SER A 1 95 ? -41.873 1.322 30.700 1.00 53.28 95 SER A CA 1
ATOM 728 C C . SER A 1 95 ? -42.691 2.231 31.623 1.00 53.28 95 SER A C 1
ATOM 730 O O . SER A 1 95 ? -42.239 2.542 32.722 1.00 53.28 95 SER A O 1
ATOM 732 N N . LEU A 1 96 ? -43.925 2.506 31.186 1.00 48.31 96 LEU A N 1
ATOM 733 C CA . LEU A 1 96 ? -45.127 2.896 31.942 1.00 48.31 96 LEU A CA 1
ATOM 734 C C . LEU A 1 96 ? -45.259 4.353 32.416 1.00 48.31 96 LEU A C 1
ATOM 736 O O . LEU A 1 96 ? -44.581 4.819 33.326 1.00 48.31 96 LEU A O 1
ATOM 740 N N . GLY A 1 97 ? -46.271 5.015 31.847 1.00 42.31 97 GLY A N 1
ATOM 741 C CA . GLY A 1 97 ? -46.773 6.314 32.277 1.00 42.31 97 GLY A CA 1
ATOM 742 C C . GLY A 1 97 ? -48.070 6.730 31.575 1.00 42.31 97 GLY A C 1
ATOM 743 O O . GLY A 1 97 ? -48.116 7.847 31.079 1.00 42.31 97 GLY A O 1
ATOM 744 N N . PHE A 1 98 ? -49.068 5.836 31.502 1.00 40.59 98 PHE A N 1
ATOM 745 C CA . PHE A 1 98 ? -50.515 6.122 31.468 1.00 40.59 98 PHE A CA 1
ATOM 746 C C . PHE A 1 98 ? -51.271 4.907 32.011 1.00 40.59 98 PHE A C 1
ATOM 748 O O . PHE A 1 98 ? -50.856 3.774 31.673 1.00 40.59 98 PHE A O 1
#

Mean predicted aligned error: 15.14 Å

Solvent-accessible surface area (backbone atoms only — not comparable to full-atom values): 6421 Å² total; per-residue (Å²): 113,71,69,60,54,54,57,59,61,61,60,67,77,72,73,78,82,80,76,70,84,58,69,68,61,56,51,58,27,70,70,43,80,53,72,66,62,22,49,52,41,48,54,51,51,31,50,74,58,68,48,67,60,74,39,85,50,90,78,92,71,88,75,87,68,71,65,45,73,47,49,32,36,34,77,85,76,74,46,75,50,77,45,80,44,71,68,85,74,81,68,78,77,83,80,84,91,131

Organism: NCBI:txid1856405

Foldseek 3Di:
DVVVVVVVVVVVVPPDDPQDQDPVQLVVLVPDPDPVSSVVSVVVSCVVSVLPDWDWDDDPDPDDAQKDWTWTARPPPRDIDIDIDGPPDPDPPDDDDD

Sequence (98 aa):
MLKFAVLMALAFLFTGSVNAVDNKEFAICAKKTGDLSRLECYDNLADKDNLKGNQQQPLNMKSKGKWQVSITKNPVDDSKSVTFSTVLTHTPSDSLGF

Nearest PDB structures (foldseek):
  6tjr-assembly1_B  TM=3.622E-01  e=2.741E+00  Hyphomicrobium denitrificans
  1yby-assembly1_B  TM=4.042E-01  e=5.519E+00  Acetivibrio thermocellus

Radius of gyration: 22.86 Å; Cα contacts (8 Å, |Δi|>4): 77; chains: 1; bounding box: 66×26×63 Å